Protein AF-A0A9D3YI93-F1 (afdb_monomer_lite)

Organism: Dreissena polymorpha (NCBI:txid45954)

pLDDT: mean 70.31, std 13.24, range [41.09, 94.44]

Foldseek 3Di:
DAFPVLVVLVCCLVPCCDVVNVHDPVDADAEEAEEEQPRDQLLRCDPVSQVSCVVRHVFYEYEYEEDDDPHPNQVSRGPYYHYHYNDPPCVVVVVVVVVVSVVVD

InterPro domains:
  IPR002035 von Willebrand factor, type A [PS50234] (1-102)
  IPR036465 von Willebrand factor A-like domain superfamily [SSF53300] (4-71)

Secondary structure (DSSP, 8-state):
---HHHHHHHHIIIIISSGGGT--TTS-EEEEEEEESSSS-GGGS-HHHHHHHHTTEEEEEEEEESS----TTTTTS-SEEEEE-S-TTHHHHHHHHHHHHHT--

Sequence (105 aa):
MGSDATMAIEYLVHNTFTPSRGDRSQFINTVVIITDSDSAPLSRIMFLDHAVLASKSRDVLVVSVGPSMGSNAIEELGDSVVHINNSPNLSSDLAAQILAFLKHC

Radius of gyration: 14.06 Å; chains: 1; bounding box: 37×24×34 Å

Structure (mmCIF, N/CA/C/O backbone):
data_AF-A0A9D3YI93-F1
#
_entry.id   AF-A0A9D3YI93-F1
#
loop_
_atom_site.group_PDB
_atom_site.id
_atom_site.type_symbol
_atom_site.label_atom_id
_atom_site.label_alt_id
_atom_site.label_comp_id
_atom_site.label_asym_id
_atom_site.label_entity_id
_atom_site.label_seq_id
_atom_site.pdbx_PDB_ins_code
_atom_site.Cartn_x
_atom_site.Cartn_y
_atom_site.Cartn_z
_atom_site.occupancy
_atom_site.B_iso_or_equiv
_atom_site.auth_seq_id
_atom_site.auth_comp_id
_atom_site.auth_asym_id
_atom_site.auth_atom_id
_atom_site.pdbx_PDB_model_num
ATOM 1 N N . MET A 1 1 ? -7.874 7.503 -17.908 1.00 41.09 1 MET A N 1
ATOM 2 C CA . MET A 1 1 ? -7.430 6.123 -17.632 1.00 41.09 1 MET A CA 1
ATOM 3 C C . MET A 1 1 ? -6.438 6.199 -16.488 1.00 41.09 1 MET A C 1
ATOM 5 O O . MET A 1 1 ? -5.362 6.753 -16.702 1.00 41.09 1 MET A O 1
ATOM 9 N N . GLY A 1 2 ? -6.865 5.815 -15.280 1.00 47.22 2 GLY A N 1
ATOM 10 C CA . GLY A 1 2 ? -5.988 5.715 -14.108 1.00 47.22 2 GLY A CA 1
ATOM 11 C C . GLY A 1 2 ? -4.939 4.629 -14.330 1.00 47.22 2 GLY A C 1
ATOM 12 O O . GLY A 1 2 ? -5.159 3.732 -15.141 1.00 47.22 2 GLY A O 1
ATOM 13 N N . SER A 1 3 ? -3.776 4.767 -13.704 1.00 57.38 3 SER A N 1
ATOM 14 C CA . SER A 1 3 ? -2.773 3.701 -13.676 1.00 57.38 3 SER A CA 1
ATOM 15 C C . SER A 1 3 ? -3.267 2.547 -12.800 1.00 57.38 3 SER A C 1
ATOM 17 O O . SER A 1 3 ? -4.063 2.756 -11.882 1.00 57.38 3 SER A O 1
ATOM 19 N N . ASP A 1 4 ? -2.768 1.337 -13.055 1.00 71.12 4 ASP A N 1
ATOM 20 C CA . ASP A 1 4 ? -3.133 0.129 -12.297 1.00 71.12 4 ASP A CA 1
ATOM 21 C C . ASP A 1 4 ? -2.892 0.286 -10.781 1.00 71.12 4 ASP A C 1
ATOM 23 O O . ASP A 1 4 ? -3.624 -0.271 -9.963 1.00 71.12 4 ASP A O 1
ATOM 27 N N . ALA A 1 5 ? -1.926 1.124 -10.389 1.00 69.75 5 ALA A N 1
ATOM 28 C CA . ALA A 1 5 ? -1.641 1.436 -8.992 1.00 69.75 5 ALA A CA 1
ATOM 29 C C . ALA A 1 5 ? -2.747 2.256 -8.296 1.00 69.75 5 ALA A C 1
ATOM 31 O O . ALA A 1 5 ? -3.094 1.958 -7.154 1.00 69.75 5 ALA A O 1
ATOM 32 N N . THR A 1 6 ? -3.355 3.235 -8.976 1.00 71.94 6 THR A N 1
ATOM 33 C CA . THR A 1 6 ? -4.498 3.995 -8.430 1.00 71.94 6 THR A CA 1
ATOM 34 C C . THR A 1 6 ? -5.684 3.068 -8.174 1.00 71.94 6 THR A C 1
ATOM 36 O O . THR A 1 6 ? -6.294 3.114 -7.109 1.00 71.94 6 THR A O 1
ATOM 39 N N . MET A 1 7 ? -5.960 2.139 -9.097 1.00 76.12 7 MET A N 1
ATOM 40 C CA . MET A 1 7 ? -7.023 1.146 -8.907 1.00 76.12 7 MET A CA 1
ATOM 41 C C . MET A 1 7 ? -6.756 0.224 -7.712 1.00 76.12 7 MET A C 1
ATOM 43 O O . MET A 1 7 ? -7.686 -0.123 -6.982 1.00 76.12 7 MET A O 1
ATOM 47 N N . ALA A 1 8 ? -5.500 -0.167 -7.482 1.00 78.75 8 ALA A N 1
ATOM 48 C CA . ALA A 1 8 ? -5.131 -0.965 -6.316 1.00 78.75 8 ALA A CA 1
ATOM 49 C C . ALA A 1 8 ? -5.383 -0.207 -5.000 1.00 78.75 8 ALA A C 1
ATOM 51 O O . ALA A 1 8 ? -5.881 -0.792 -4.035 1.00 78.75 8 ALA A O 1
ATOM 52 N N . ILE A 1 9 ? -5.096 1.096 -4.970 1.00 78.38 9 ILE A N 1
ATOM 53 C CA . ILE A 1 9 ? -5.326 1.953 -3.801 1.00 78.38 9 ILE A CA 1
ATOM 54 C C . ILE A 1 9 ? -6.820 2.135 -3.524 1.00 78.38 9 ILE A C 1
ATOM 56 O O . ILE A 1 9 ? -7.267 1.926 -2.393 1.00 78.38 9 ILE A O 1
ATOM 60 N N . GLU A 1 10 ? -7.611 2.455 -4.548 1.00 79.44 10 GLU A N 1
ATOM 61 C CA . GLU A 1 10 ? -9.069 2.538 -4.419 1.00 79.44 10 GLU A CA 1
ATOM 62 C C . GLU A 1 10 ? -9.651 1.208 -3.927 1.00 79.44 10 GLU A C 1
ATOM 64 O O . GLU A 1 10 ? -10.516 1.178 -3.045 1.00 79.44 10 GLU A O 1
ATOM 69 N N . TYR A 1 11 ? -9.143 0.087 -4.444 1.00 84.44 11 TYR A N 1
ATOM 70 C CA . TYR A 1 11 ? -9.566 -1.234 -4.006 1.00 84.44 11 TYR A CA 1
ATOM 71 C C . TYR A 1 11 ? -9.253 -1.472 -2.524 1.00 84.44 11 TYR A C 1
ATOM 73 O O . TYR A 1 11 ? -10.134 -1.926 -1.790 1.00 84.44 11 TYR A O 1
ATOM 81 N N . LEU A 1 12 ? -8.049 -1.124 -2.056 1.00 85.50 12 LEU A N 1
ATOM 82 C CA . LEU A 1 12 ? -7.684 -1.232 -0.641 1.00 85.50 12 LEU A CA 1
ATOM 83 C C . LEU A 1 12 ? -8.668 -0.466 0.248 1.00 85.50 12 LEU A C 1
ATOM 85 O O . LEU A 1 12 ? -9.203 -1.024 1.205 1.00 85.50 12 LEU A O 1
ATOM 89 N N . VAL A 1 13 ? -8.956 0.787 -0.091 1.00 83.12 13 VAL A N 1
ATOM 90 C CA . VAL A 1 13 ? -9.777 1.666 0.749 1.00 83.12 13 VAL A CA 1
ATOM 91 C C . VAL A 1 13 ? -11.249 1.260 0.742 1.00 83.12 13 VAL A C 1
ATOM 93 O O . VAL A 1 13 ? -11.891 1.254 1.793 1.00 83.12 13 VAL A O 1
ATOM 96 N N . HIS A 1 14 ? -11.793 0.907 -0.421 1.00 86.25 14 HIS A N 1
ATOM 97 C CA . HIS A 1 14 ? -13.223 0.633 -0.558 1.00 86.25 14 HIS A CA 1
ATOM 98 C C . HIS A 1 14 ? -13.602 -0.826 -0.311 1.00 86.25 14 HIS A C 1
ATOM 100 O O . HIS A 1 14 ? -14.752 -1.097 0.034 1.00 86.25 14 HIS A O 1
ATOM 106 N N . ASN A 1 15 ? -12.665 -1.764 -0.469 1.00 89.06 15 ASN A N 1
ATOM 107 C CA . ASN A 1 15 ? -12.963 -3.194 -0.411 1.00 89.06 15 ASN A CA 1
ATOM 108 C C . ASN A 1 15 ? -12.141 -3.951 0.629 1.00 89.06 15 ASN A C 1
ATOM 110 O O . ASN A 1 15 ? -12.634 -4.961 1.122 1.00 89.06 15 ASN A O 1
ATOM 114 N N . THR A 1 16 ? -10.939 -3.498 0.992 1.00 89.88 16 THR A N 1
ATOM 115 C CA . THR A 1 16 ? -10.088 -4.212 1.962 1.00 89.88 16 THR A CA 1
ATOM 116 C C . THR A 1 16 ? -10.252 -3.656 3.375 1.00 89.88 16 THR A C 1
ATOM 118 O O . THR A 1 16 ? -10.581 -4.411 4.289 1.00 89.88 16 THR A O 1
ATOM 121 N N . PHE A 1 17 ? -10.117 -2.341 3.561 1.00 88.94 17 PHE A N 1
ATOM 122 C CA . PHE A 1 17 ? -10.244 -1.657 4.856 1.00 88.94 17 PHE A CA 1
ATOM 123 C C . PHE A 1 17 ? -11.706 -1.399 5.231 1.00 88.94 17 PHE A C 1
ATOM 125 O O . PHE A 1 17 ? -12.163 -0.263 5.384 1.00 88.94 17 PHE A O 1
ATOM 132 N N . THR A 1 18 ? -12.470 -2.488 5.337 1.00 90.00 18 THR A N 1
ATO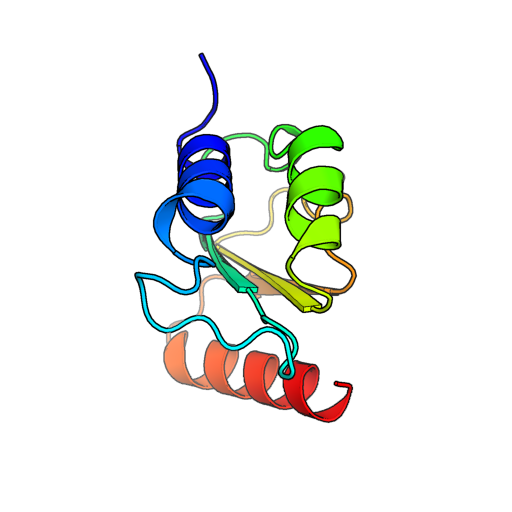M 133 C CA . THR A 1 18 ? -13.870 -2.453 5.764 1.00 90.00 18 THR A CA 1
ATOM 134 C C . THR A 1 18 ? -14.120 -3.435 6.910 1.00 90.00 18 THR A C 1
ATOM 136 O O . THR A 1 18 ? -13.574 -4.545 6.896 1.00 90.00 18 THR A O 1
ATOM 139 N N . PRO A 1 19 ? -14.998 -3.105 7.881 1.00 90.44 19 PRO A N 1
ATOM 140 C CA . PRO A 1 19 ? -15.315 -4.016 8.985 1.00 90.44 19 PRO A CA 1
ATOM 141 C C . PRO A 1 19 ? -15.825 -5.379 8.505 1.00 90.44 19 PRO A C 1
ATOM 143 O O . PRO A 1 19 ? -15.480 -6.418 9.061 1.00 90.44 19 PRO A O 1
ATOM 146 N N . SER A 1 20 ? -16.586 -5.390 7.404 1.00 94.44 20 SER A N 1
ATOM 147 C CA . SER A 1 20 ? -17.102 -6.615 6.775 1.00 94.44 20 SER A CA 1
ATOM 148 C C . SER A 1 20 ? -16.017 -7.553 6.233 1.00 94.44 20 SER A C 1
ATOM 150 O O . SER A 1 20 ? -16.289 -8.713 5.933 1.00 94.44 20 SER A O 1
ATOM 152 N N . ARG A 1 21 ? -14.785 -7.055 6.105 1.00 93.81 21 ARG A N 1
ATOM 153 C CA . ARG A 1 21 ? -13.615 -7.771 5.589 1.00 93.81 21 ARG A CA 1
ATOM 154 C C . ARG A 1 21 ? -12.552 -7.995 6.664 1.00 93.81 21 ARG A C 1
ATOM 156 O O . ARG A 1 21 ? -11.460 -8.449 6.348 1.00 93.81 21 ARG A O 1
ATOM 163 N N . GLY A 1 22 ? -12.896 -7.742 7.930 1.00 91.56 22 GLY A N 1
ATOM 164 C CA . GLY A 1 22 ? -12.027 -7.988 9.078 1.00 91.56 22 GLY A CA 1
ATOM 165 C C . GLY A 1 22 ? -11.179 -6.792 9.504 1.00 91.56 22 GLY A C 1
ATOM 166 O O . GLY A 1 22 ? -10.330 -6.956 10.381 1.00 91.56 22 GLY A O 1
ATOM 167 N N . ASP A 1 23 ? -11.411 -5.604 8.933 1.00 91.25 23 ASP A N 1
ATOM 168 C CA . ASP A 1 23 ? -10.795 -4.376 9.433 1.00 91.25 23 ASP A CA 1
ATOM 169 C C . ASP A 1 23 ? -11.248 -4.095 10.872 1.00 91.25 23 ASP A C 1
ATOM 171 O O . ASP A 1 23 ? -12.404 -4.312 11.253 1.00 91.25 23 ASP A O 1
ATOM 175 N N . ARG A 1 24 ? -10.314 -3.609 11.683 1.00 90.75 24 ARG A N 1
ATOM 176 C CA . ARG A 1 24 ? -10.514 -3.331 13.101 1.00 90.75 24 ARG A CA 1
ATOM 177 C C . ARG A 1 24 ? -10.159 -1.875 13.339 1.00 90.75 24 ARG A C 1
ATOM 179 O O . ARG A 1 24 ? -8.994 -1.560 13.531 1.00 90.75 24 ARG A O 1
ATOM 186 N N . SER A 1 25 ? -11.171 -1.016 13.439 1.00 86.25 25 SER A N 1
ATOM 187 C CA . SER A 1 25 ? -11.013 0.445 13.545 1.00 86.25 25 SER A CA 1
ATOM 188 C C . SER A 1 25 ? -10.168 0.941 14.728 1.00 86.25 25 SER A C 1
ATOM 190 O O . SER A 1 25 ? -9.783 2.103 14.756 1.00 86.25 25 SER A O 1
ATOM 192 N N . GLN A 1 26 ? -9.913 0.091 15.727 1.00 88.44 26 GLN A N 1
ATOM 193 C CA . GLN A 1 26 ? -9.028 0.385 16.863 1.00 88.44 26 GLN A CA 1
ATOM 194 C C . GLN A 1 26 ? -7.535 0.129 16.582 1.00 88.44 26 GLN A C 1
ATOM 196 O O . GLN A 1 26 ? -6.700 0.440 17.426 1.00 88.44 26 GLN A O 1
ATOM 201 N N . PHE A 1 27 ? -7.198 -0.465 15.436 1.00 85.50 27 PHE A N 1
ATOM 202 C CA . PHE A 1 27 ? -5.831 -0.685 14.981 1.00 85.50 27 PHE A CA 1
ATOM 203 C C . PHE A 1 27 ? -5.583 0.151 13.726 1.00 85.50 27 PHE A C 1
ATOM 205 O O . PHE A 1 27 ? -6.457 0.292 12.876 1.00 85.50 27 PHE A O 1
ATOM 212 N N . ILE A 1 28 ? -4.385 0.717 13.629 1.00 81.56 28 ILE A N 1
ATOM 213 C CA . ILE A 1 28 ? -3.965 1.495 12.466 1.00 81.56 28 ILE A CA 1
ATOM 214 C C . ILE A 1 28 ? -3.714 0.529 11.305 1.00 81.56 28 ILE A C 1
ATOM 216 O O . ILE A 1 28 ? -3.064 -0.501 11.490 1.00 81.56 28 ILE A O 1
ATOM 220 N N . ASN A 1 29 ? -4.224 0.859 10.116 1.00 85.38 29 ASN A N 1
ATOM 221 C CA . ASN A 1 29 ? -3.838 0.147 8.904 1.00 85.38 29 ASN A CA 1
ATOM 222 C C . ASN A 1 29 ? -2.467 0.634 8.430 1.00 85.38 29 ASN A C 1
ATOM 224 O O . ASN A 1 29 ? -2.160 1.826 8.505 1.00 85.38 29 ASN A O 1
ATOM 228 N N . THR A 1 30 ? -1.683 -0.304 7.910 1.00 80.44 30 THR A N 1
ATOM 229 C CA . THR A 1 30 ? -0.393 -0.056 7.267 1.00 80.44 30 THR A CA 1
ATOM 230 C C . THR A 1 30 ? -0.457 -0.612 5.853 1.00 80.44 30 THR A C 1
ATOM 232 O O . THR A 1 30 ? -0.963 -1.717 5.636 1.00 80.44 30 THR A O 1
ATOM 235 N N . VAL A 1 31 ? 0.063 0.140 4.889 1.00 80.81 31 VAL A N 1
ATOM 236 C CA . VAL A 1 31 ? 0.090 -0.245 3.476 1.00 80.81 31 VAL A CA 1
ATOM 237 C C . VAL A 1 31 ? 1.536 -0.328 3.008 1.00 80.81 31 VAL A C 1
ATOM 239 O O . VAL A 1 31 ? 2.306 0.610 3.184 1.00 80.81 31 VAL A O 1
ATOM 242 N N . VAL A 1 32 ? 1.894 -1.449 2.381 1.00 78.62 32 VAL A N 1
ATOM 243 C CA . VAL A 1 32 ? 3.180 -1.619 1.694 1.00 78.62 32 VAL A CA 1
ATOM 244 C C . VAL A 1 32 ? 2.897 -1.819 0.209 1.00 78.62 32 VAL A C 1
ATOM 246 O O . VAL A 1 32 ? 2.257 -2.799 -0.171 1.00 78.62 32 VAL A O 1
ATOM 249 N N . ILE A 1 33 ? 3.357 -0.889 -0.624 1.00 76.94 33 ILE A N 1
ATOM 250 C CA . ILE A 1 33 ? 3.226 -0.943 -2.084 1.00 76.94 33 ILE A CA 1
ATOM 251 C C . ILE A 1 33 ? 4.581 -1.345 -2.649 1.00 76.94 33 ILE A C 1
ATOM 253 O O . ILE A 1 33 ? 5.569 -0.668 -2.393 1.00 76.94 33 ILE A O 1
ATOM 257 N N . ILE A 1 34 ? 4.635 -2.430 -3.420 1.00 76.69 34 ILE A N 1
ATOM 258 C CA . ILE A 1 34 ? 5.852 -2.866 -4.112 1.00 76.69 34 ILE A CA 1
ATOM 259 C C . ILE A 1 34 ? 5.600 -2.736 -5.610 1.00 76.69 34 ILE A C 1
ATOM 261 O O . ILE A 1 34 ? 4.649 -3.320 -6.125 1.00 76.69 34 ILE A O 1
ATOM 265 N N . THR A 1 35 ? 6.442 -1.970 -6.294 1.00 73.75 35 THR A N 1
ATOM 266 C CA . THR A 1 35 ? 6.306 -1.661 -7.721 1.00 73.75 35 THR A CA 1
ATOM 267 C C . THR A 1 35 ? 7.664 -1.699 -8.405 1.00 73.75 35 THR A C 1
ATOM 269 O O . THR A 1 35 ? 8.692 -1.492 -7.758 1.00 73.75 35 THR A O 1
ATOM 272 N N . ASP A 1 36 ? 7.691 -1.955 -9.711 1.00 71.44 36 ASP A N 1
ATOM 273 C CA . ASP A 1 36 ? 8.918 -1.752 -10.477 1.00 71.44 36 ASP A CA 1
ATOM 274 C C . ASP A 1 36 ? 9.157 -0.251 -10.757 1.00 71.44 36 ASP A C 1
ATOM 276 O O . ASP A 1 36 ? 8.298 0.597 -10.500 1.00 71.44 36 ASP A O 1
ATOM 280 N N . SER A 1 37 ? 10.360 0.094 -11.216 1.00 58.47 37 SER A N 1
ATOM 281 C CA . SER A 1 37 ? 10.768 1.473 -11.518 1.00 58.47 37 SER A CA 1
ATOM 282 C C . SER A 1 37 ? 10.249 2.023 -12.859 1.00 58.47 37 SER A C 1
ATOM 284 O O . SER A 1 37 ? 10.546 3.174 -13.174 1.00 58.47 37 SER A O 1
ATOM 286 N N . ASP A 1 38 ? 9.532 1.224 -13.659 1.00 56.12 38 ASP A N 1
ATOM 287 C CA . ASP A 1 38 ? 9.204 1.522 -15.068 1.00 56.12 38 ASP A CA 1
ATOM 288 C C . ASP A 1 38 ? 7.683 1.581 -15.337 1.00 56.12 38 ASP A C 1
ATOM 290 O O . ASP A 1 38 ? 7.218 2.152 -16.327 1.00 56.12 38 ASP A O 1
ATOM 294 N N . SER A 1 39 ? 6.871 1.042 -14.425 1.00 51.06 39 SER A N 1
ATOM 295 C CA . SER A 1 39 ? 5.411 0.992 -14.517 1.00 51.06 39 SER A CA 1
ATOM 296 C C . SER A 1 39 ? 4.760 2.332 -14.168 1.00 51.06 39 SER A C 1
ATOM 298 O O . SER A 1 39 ? 4.133 2.508 -13.129 1.00 51.06 39 SER A O 1
ATOM 300 N N . ALA A 1 40 ? 4.833 3.253 -15.135 1.00 44.97 40 ALA A N 1
ATOM 301 C CA . ALA A 1 40 ? 4.106 4.521 -15.193 1.00 44.97 40 ALA A CA 1
ATOM 302 C C . ALA A 1 40 ? 4.467 5.500 -14.056 1.00 44.97 40 ALA A C 1
ATOM 304 O O . ALA A 1 40 ? 4.968 5.116 -13.003 1.00 44.97 40 ALA A O 1
ATOM 305 N N . PRO A 1 41 ? 4.290 6.815 -14.257 1.00 47.19 41 PRO A N 1
ATOM 306 C CA . PRO A 1 41 ? 4.832 7.767 -13.315 1.00 47.19 41 PRO A CA 1
ATOM 307 C C . PRO A 1 41 ? 4.083 7.608 -11.993 1.00 47.19 41 PRO A C 1
ATOM 309 O O . PRO A 1 41 ? 2.879 7.846 -11.914 1.00 47.19 41 PRO A O 1
ATOM 312 N N . LEU A 1 42 ? 4.811 7.200 -10.957 1.00 50.22 42 LEU A N 1
ATOM 313 C CA . LEU A 1 42 ? 4.334 7.154 -9.579 1.00 50.22 42 LEU A CA 1
ATOM 314 C C . LEU A 1 42 ? 3.754 8.518 -9.143 1.00 50.22 42 LEU A C 1
ATOM 316 O O . LEU A 1 42 ? 2.847 8.547 -8.329 1.00 50.22 42 LEU A O 1
ATOM 320 N N . SER A 1 43 ? 4.081 9.618 -9.837 1.00 45.84 43 SER A N 1
ATOM 321 C CA . SER A 1 43 ? 3.435 10.932 -9.691 1.00 45.84 43 SER A CA 1
ATOM 322 C C . SER A 1 43 ? 1.951 10.948 -10.074 1.00 45.84 43 SER A C 1
ATOM 324 O O . SER A 1 43 ? 1.282 11.972 -9.941 1.00 45.84 43 SER A O 1
ATOM 326 N N . ARG A 1 44 ? 1.416 9.833 -10.586 1.00 45.03 44 ARG A N 1
ATOM 327 C CA . ARG A 1 44 ? -0.004 9.642 -10.875 1.00 45.03 44 ARG A CA 1
ATOM 328 C C . ARG A 1 44 ? -0.754 8.855 -9.809 1.00 45.03 44 ARG A C 1
ATOM 330 O O . ARG A 1 44 ?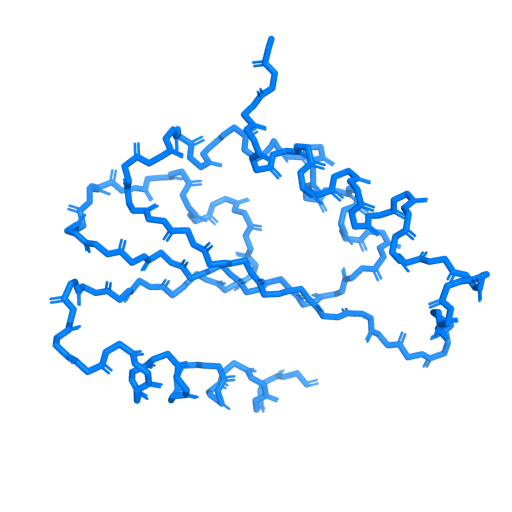 -1.977 8.821 -9.902 1.00 45.03 44 ARG A O 1
ATOM 337 N N . ILE A 1 45 ? -0.077 8.277 -8.813 1.00 53.41 45 ILE A N 1
ATOM 338 C CA . ILE A 1 45 ? -0.752 7.994 -7.545 1.00 53.41 45 ILE A CA 1
ATOM 339 C C . ILE A 1 45 ? -1.029 9.387 -6.969 1.00 53.41 45 ILE A C 1
ATOM 341 O O . ILE A 1 45 ? -0.149 10.078 -6.473 1.00 53.41 45 ILE A O 1
ATOM 345 N N . MET A 1 46 ? -2.207 9.920 -7.272 1.00 51.47 46 MET A N 1
ATOM 346 C CA . MET A 1 46 ? -2.457 11.349 -7.128 1.00 51.47 46 MET A CA 1
ATOM 347 C C . MET A 1 46 ? -2.423 11.729 -5.646 1.00 51.47 46 MET A C 1
ATOM 349 O O . MET A 1 46 ? -2.706 10.919 -4.771 1.00 51.47 46 MET A O 1
ATOM 353 N N . PHE A 1 47 ? -2.221 13.011 -5.356 1.00 51.09 47 PHE A N 1
ATOM 354 C CA . PHE A 1 47 ? -2.518 13.604 -4.045 1.00 51.09 47 PHE A CA 1
ATOM 355 C C . PHE A 1 47 ? -3.885 13.159 -3.464 1.00 51.09 47 PHE A C 1
ATOM 357 O O . PHE A 1 47 ? -4.049 13.031 -2.253 1.00 51.09 47 PHE A O 1
ATOM 364 N N . LEU A 1 48 ? -4.862 12.880 -4.339 1.00 51.22 48 LEU A N 1
ATOM 365 C CA . LEU A 1 48 ? -6.163 12.299 -3.994 1.00 51.22 48 LEU A CA 1
ATOM 366 C C . LEU A 1 48 ? -6.053 10.880 -3.413 1.00 51.22 48 LEU A C 1
ATOM 368 O O . LEU A 1 48 ? -6.700 10.597 -2.409 1.00 51.22 48 LEU A O 1
ATOM 372 N N . ASP A 1 49 ? -5.202 10.026 -3.980 1.00 64.31 49 ASP A N 1
ATOM 373 C CA . ASP A 1 49 ? -4.953 8.663 -3.502 1.00 64.31 49 ASP A CA 1
ATOM 374 C C . ASP A 1 49 ? -4.277 8.697 -2.127 1.00 64.31 49 ASP A C 1
ATOM 376 O O . ASP A 1 49 ? -4.666 7.948 -1.232 1.00 64.31 49 ASP A O 1
ATOM 380 N N . HIS A 1 50 ? -3.345 9.636 -1.918 1.00 62.12 50 HIS A N 1
ATOM 381 C CA . HIS A 1 50 ? -2.721 9.862 -0.615 1.00 62.12 50 HIS A CA 1
ATOM 382 C C . HIS A 1 50 ? -3.726 10.366 0.428 1.00 62.12 50 HIS A C 1
ATOM 384 O O . HIS A 1 50 ? -3.759 9.845 1.534 1.00 62.12 50 HIS A O 1
ATOM 390 N N . ALA A 1 51 ? -4.594 11.328 0.100 1.00 63.72 51 ALA A N 1
ATOM 391 C CA . ALA A 1 51 ? -5.613 11.820 1.035 1.00 63.72 51 ALA A CA 1
ATOM 392 C C . ALA A 1 51 ? -6.633 10.730 1.419 1.00 63.72 51 ALA A C 1
ATOM 394 O O . ALA A 1 51 ? -7.049 10.627 2.576 1.00 63.72 51 ALA A O 1
ATOM 395 N N . VAL A 1 52 ? -7.022 9.895 0.453 1.00 69.62 52 VAL A N 1
ATOM 396 C CA . VAL A 1 52 ? -7.939 8.772 0.667 1.00 69.62 52 VAL A CA 1
ATOM 397 C C . VAL A 1 52 ? -7.263 7.673 1.498 1.00 69.62 52 VAL A C 1
ATOM 399 O O . VAL A 1 52 ? -7.868 7.191 2.459 1.00 69.62 52 VAL A O 1
ATOM 402 N N . LEU A 1 53 ? -5.999 7.340 1.223 1.00 73.25 53 LEU A N 1
ATOM 403 C CA . LEU A 1 53 ? -5.193 6.438 2.053 1.00 73.25 53 LEU A CA 1
ATOM 404 C C . LEU A 1 53 ? -4.978 6.987 3.459 1.00 73.25 53 LEU A C 1
ATOM 406 O O . LEU A 1 53 ? -5.220 6.259 4.413 1.00 73.25 53 LEU A O 1
ATOM 410 N N . ALA A 1 54 ? -4.620 8.262 3.603 1.00 71.19 54 ALA A N 1
ATOM 411 C CA . ALA A 1 54 ? -4.394 8.929 4.885 1.00 71.19 54 ALA A CA 1
ATOM 412 C C . ALA A 1 54 ? -5.644 8.922 5.781 1.00 71.19 54 ALA A C 1
ATOM 414 O O . ALA A 1 54 ? -5.545 8.968 7.006 1.00 71.19 54 ALA A O 1
ATOM 415 N N . SER A 1 55 ? -6.840 8.818 5.188 1.00 69.62 55 SER A N 1
ATOM 416 C CA . SER A 1 55 ? -8.093 8.669 5.939 1.00 69.62 55 SER A CA 1
ATOM 417 C C . SER A 1 55 ? -8.294 7.276 6.560 1.00 69.62 55 SER A C 1
ATOM 419 O O . SER A 1 55 ? -9.190 7.096 7.389 1.00 69.62 55 SER A O 1
ATOM 421 N N . LYS A 1 56 ? -7.492 6.280 6.159 1.00 74.25 56 LYS A N 1
ATOM 422 C CA . LYS A 1 56 ? -7.630 4.863 6.547 1.00 74.25 56 LYS A CA 1
ATOM 423 C C . LYS A 1 56 ? -6.357 4.219 7.076 1.00 74.25 56 LYS A C 1
ATOM 425 O O . LYS A 1 56 ? -6.452 3.251 7.826 1.00 74.25 56 LYS A O 1
ATOM 430 N N . SER A 1 57 ? -5.207 4.731 6.671 1.00 68.62 57 SER A N 1
ATOM 431 C CA . SER A 1 57 ? -3.868 4.220 6.916 1.00 68.62 57 SER A CA 1
ATOM 432 C C . SER A 1 57 ? -2.992 5.384 7.336 1.00 68.62 57 SER A C 1
ATOM 434 O O . SER A 1 57 ? -3.098 6.472 6.775 1.00 68.62 57 SER A O 1
ATOM 436 N N . ARG A 1 58 ? -2.137 5.156 8.328 1.00 67.94 58 ARG A N 1
ATOM 437 C CA . ARG A 1 58 ? -1.208 6.181 8.819 1.00 67.94 58 ARG A CA 1
ATOM 438 C C . ARG A 1 58 ? 0.207 5.979 8.287 1.00 67.94 58 ARG A C 1
ATOM 440 O O . ARG A 1 58 ? 0.957 6.935 8.210 1.00 67.94 58 ARG A O 1
ATOM 447 N N . ASP A 1 59 ? 0.510 4.750 7.878 1.00 73.12 59 ASP A N 1
ATOM 448 C CA . ASP A 1 59 ? 1.835 4.316 7.462 1.00 73.12 59 ASP A CA 1
ATOM 449 C C . ASP A 1 59 ? 1.741 3.746 6.043 1.00 73.12 59 ASP A C 1
ATOM 451 O 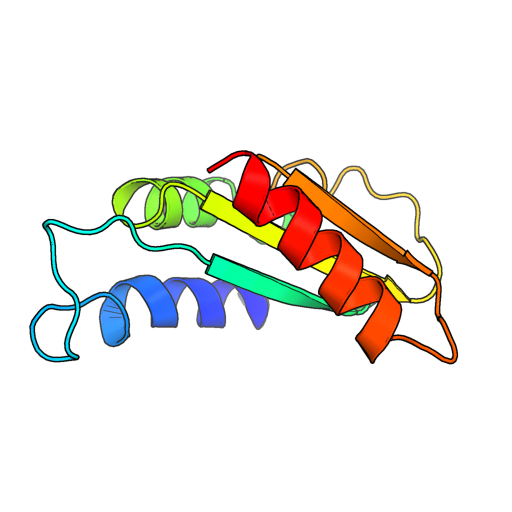O . ASP A 1 59 ? 1.147 2.684 5.827 1.00 73.12 59 ASP A O 1
ATOM 455 N N . VAL A 1 60 ? 2.283 4.469 5.060 1.00 73.19 60 VAL A N 1
ATOM 456 C CA . VAL A 1 60 ? 2.386 4.010 3.668 1.00 73.19 60 VAL A CA 1
ATOM 457 C C . VAL A 1 60 ? 3.862 3.894 3.307 1.00 73.19 60 VAL A C 1
ATOM 459 O O . VAL A 1 60 ? 4.572 4.895 3.232 1.00 73.19 60 VAL A O 1
ATOM 462 N N . LEU A 1 61 ? 4.317 2.663 3.079 1.00 74.62 61 LEU A N 1
ATOM 463 C CA . LEU A 1 61 ? 5.661 2.357 2.602 1.00 74.62 61 LEU A CA 1
ATOM 464 C C . LEU A 1 61 ? 5.598 2.035 1.110 1.00 74.62 61 LEU A C 1
ATOM 466 O O . LEU A 1 61 ? 4.980 1.044 0.713 1.00 74.62 61 LEU A O 1
ATOM 470 N N . VAL A 1 62 ? 6.272 2.834 0.287 1.00 74.88 62 VAL A N 1
ATOM 471 C CA . VAL A 1 62 ? 6.430 2.543 -1.143 1.00 74.88 62 VAL A CA 1
ATOM 472 C C . VAL A 1 62 ? 7.819 1.971 -1.382 1.00 74.88 62 VAL A C 1
ATOM 474 O O . VAL A 1 62 ? 8.826 2.608 -1.075 1.00 74.88 62 VAL A O 1
ATOM 477 N N . VAL A 1 63 ? 7.870 0.767 -1.948 1.00 75.62 63 VAL A N 1
ATOM 478 C CA . VAL A 1 63 ? 9.097 0.090 -2.354 1.00 75.62 63 VAL A CA 1
ATOM 479 C C . VAL A 1 63 ? 9.158 0.018 -3.871 1.00 75.62 63 VAL A C 1
ATOM 481 O O . VAL A 1 63 ? 8.370 -0.681 -4.506 1.00 75.62 63 VAL A O 1
ATOM 484 N N . SER A 1 64 ? 10.125 0.719 -4.452 1.00 74.25 64 SER A N 1
ATOM 485 C CA . SER A 1 64 ? 10.426 0.629 -5.879 1.00 74.25 64 SER A CA 1
ATOM 486 C C . SER A 1 64 ? 11.588 -0.335 -6.111 1.00 74.25 64 SER A C 1
ATOM 488 O O . SER A 1 64 ? 12.609 -0.240 -5.430 1.00 74.25 64 SER A O 1
ATOM 490 N N . VAL A 1 65 ? 11.439 -1.253 -7.066 1.00 75.12 65 VAL A N 1
ATOM 491 C CA . VAL A 1 65 ? 12.448 -2.255 -7.431 1.00 75.12 65 VAL A CA 1
ATOM 492 C C . VAL A 1 65 ? 12.867 -2.066 -8.885 1.00 75.12 65 VAL A C 1
ATOM 494 O O . VAL A 1 65 ? 12.034 -2.114 -9.784 1.00 75.12 65 VAL A O 1
ATOM 497 N N . GLY A 1 66 ? 14.16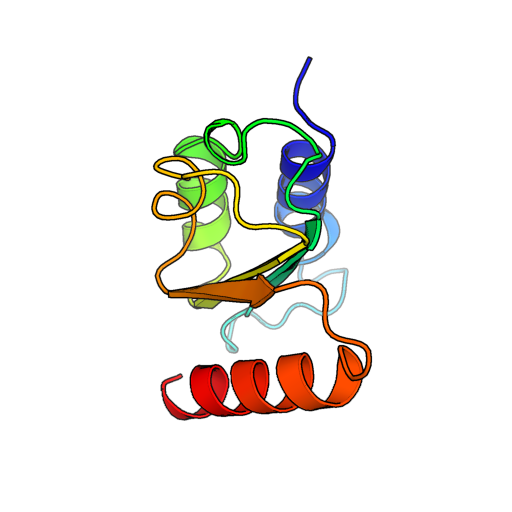0 -1.897 -9.143 1.00 70.50 66 GLY A N 1
ATOM 498 C CA . GLY A 1 66 ? 14.668 -1.768 -10.513 1.00 70.50 66 GLY A CA 1
ATOM 499 C C . GLY A 1 66 ? 15.776 -0.728 -10.646 1.00 70.50 66 GLY A C 1
ATOM 500 O O . GLY A 1 66 ? 16.268 -0.237 -9.634 1.00 70.50 66 GLY A O 1
ATOM 501 N N . PRO A 1 67 ? 16.252 -0.444 -11.868 1.00 63.31 67 PRO A N 1
ATOM 502 C CA . PRO A 1 67 ? 17.215 0.628 -12.092 1.00 63.31 67 PRO A CA 1
ATOM 503 C C . PRO A 1 67 ? 16.597 1.988 -11.737 1.00 63.31 67 PRO A C 1
ATOM 505 O O . PRO A 1 67 ? 15.488 2.302 -12.167 1.00 63.31 67 PRO A O 1
ATOM 508 N N . SER A 1 68 ? 17.320 2.807 -10.967 1.00 56.88 68 SER A N 1
ATOM 509 C CA . SER A 1 68 ? 16.845 4.128 -10.560 1.00 56.88 68 SER A CA 1
ATOM 510 C C . SER A 1 68 ? 16.615 5.033 -11.776 1.00 56.88 68 SER A C 1
ATOM 512 O O . SER A 1 68 ? 17.544 5.483 -12.446 1.00 56.88 68 SER A O 1
ATOM 514 N N . MET A 1 69 ? 15.352 5.325 -12.067 1.00 52.62 69 MET A N 1
ATOM 515 C CA . MET A 1 69 ? 14.986 6.440 -12.933 1.00 52.62 69 MET A CA 1
ATOM 516 C C . MET A 1 69 ? 14.755 7.647 -12.029 1.00 52.62 69 MET A C 1
ATOM 518 O O . MET A 1 69 ? 13.966 7.557 -11.096 1.00 52.62 69 MET A O 1
ATOM 522 N N . GLY A 1 70 ? 15.484 8.746 -12.255 1.00 55.56 70 GLY A N 1
ATOM 523 C CA . GLY A 1 70 ? 15.425 9.945 -11.408 1.00 55.56 70 GLY A CA 1
ATOM 524 C C . GLY A 1 70 ? 13.981 10.368 -11.122 1.00 55.56 70 GLY A C 1
ATOM 525 O O . GLY A 1 70 ? 13.224 10.651 -12.049 1.00 55.56 70 GLY A O 1
ATOM 526 N N . SER A 1 71 ? 13.579 10.352 -9.850 1.00 50.59 71 SER A N 1
ATOM 527 C CA . SER A 1 71 ? 12.165 10.276 -9.489 1.00 50.59 71 SER A CA 1
ATOM 528 C C . SER A 1 71 ? 11.718 11.354 -8.502 1.00 50.59 71 SER A C 1
ATOM 530 O O . SER A 1 71 ? 11.665 11.114 -7.301 1.00 50.59 71 SER A O 1
ATOM 532 N N . ASN A 1 72 ? 11.238 12.484 -9.021 1.00 49.28 72 ASN A N 1
ATOM 533 C CA . ASN A 1 72 ? 10.405 13.417 -8.241 1.00 49.28 72 ASN A CA 1
ATOM 534 C C . ASN A 1 72 ? 9.022 12.811 -7.902 1.00 49.28 72 ASN A C 1
ATOM 536 O O . ASN A 1 72 ? 8.308 13.294 -7.041 1.00 49.28 72 ASN A O 1
ATOM 540 N N . ALA A 1 73 ? 8.638 11.750 -8.613 1.00 50.56 73 ALA A N 1
ATOM 541 C CA . ALA A 1 73 ? 7.322 11.122 -8.593 1.00 50.56 73 ALA A CA 1
ATOM 542 C C . ALA A 1 73 ? 7.061 10.173 -7.410 1.00 50.56 73 ALA A C 1
ATOM 544 O O . ALA A 1 73 ? 5.909 9.950 -7.057 1.00 50.56 73 ALA A O 1
ATOM 545 N N . ILE A 1 74 ? 8.107 9.556 -6.851 1.00 52.97 74 ILE A N 1
ATOM 546 C CA . ILE A 1 74 ? 7.964 8.543 -5.791 1.00 52.97 74 ILE A CA 1
ATOM 547 C C . ILE A 1 74 ? 7.952 9.218 -4.419 1.00 52.97 74 ILE A C 1
ATOM 549 O O . ILE A 1 74 ? 7.189 8.813 -3.549 1.00 52.97 74 ILE A O 1
ATOM 553 N N . GLU A 1 75 ? 8.734 10.289 -4.262 1.00 54.56 75 GLU A N 1
ATOM 554 C CA . GLU A 1 75 ? 8.828 11.093 -3.035 1.00 54.56 75 GLU A CA 1
ATOM 555 C C . GLU A 1 75 ? 7.495 11.752 -2.631 1.00 54.56 75 GLU A C 1
ATOM 557 O O . GLU A 1 75 ? 7.312 12.082 -1.466 1.00 54.56 75 GLU A O 1
ATOM 562 N N . GLU A 1 76 ? 6.541 11.898 -3.557 1.00 53.34 76 GLU A N 1
ATOM 563 C CA . GLU A 1 76 ? 5.232 12.518 -3.297 1.00 53.34 76 GLU A CA 1
ATOM 564 C C . GLU A 1 76 ? 4.175 11.555 -2.709 1.00 53.34 76 GLU A C 1
ATOM 566 O O . GLU A 1 76 ? 3.084 11.998 -2.350 1.00 53.34 76 GLU A O 1
ATOM 571 N N . LEU A 1 77 ? 4.461 10.249 -2.607 1.00 52.53 77 LEU A N 1
ATOM 572 C CA . LEU A 1 77 ? 3.445 9.218 -2.332 1.00 52.53 77 LEU A CA 1
ATOM 573 C C . LEU A 1 77 ? 3.414 8.638 -0.930 1.00 52.53 77 LEU A C 1
ATOM 575 O O . LEU A 1 77 ? 2.451 7.954 -0.575 1.00 52.53 77 LEU A O 1
ATOM 579 N N . GLY A 1 78 ? 4.468 8.838 -0.157 1.00 53.75 78 GLY A N 1
ATOM 580 C CA . GLY A 1 78 ? 4.555 8.237 1.158 1.00 53.75 78 GLY A CA 1
ATOM 581 C C . GLY A 1 78 ? 5.465 9.023 2.070 1.00 53.75 78 GLY A C 1
ATOM 582 O O . GLY A 1 78 ? 6.449 9.614 1.633 1.00 53.75 78 GLY A O 1
ATOM 583 N N . ASP A 1 79 ? 5.167 8.933 3.362 1.00 57.25 79 ASP A N 1
ATOM 584 C CA . ASP A 1 79 ? 6.050 9.401 4.428 1.00 57.25 79 ASP A CA 1
ATOM 585 C C . ASP A 1 79 ? 7.406 8.666 4.410 1.00 57.25 79 ASP A C 1
ATOM 587 O O . ASP A 1 79 ? 8.373 9.104 5.034 1.00 57.25 79 ASP A O 1
ATOM 591 N N . SER A 1 80 ? 7.509 7.529 3.707 1.00 64.62 80 SER A N 1
ATOM 592 C CA . SER A 1 80 ? 8.757 6.791 3.504 1.00 64.62 80 SER A CA 1
ATOM 593 C C . SER A 1 80 ? 8.791 6.070 2.156 1.00 64.62 80 SER A C 1
ATOM 595 O O . SER A 1 80 ? 7.998 5.168 1.876 1.00 64.62 80 SER A O 1
ATOM 597 N N . VAL A 1 81 ? 9.774 6.438 1.337 1.00 67.50 81 VAL A N 1
ATOM 598 C CA . VAL A 1 81 ? 10.084 5.792 0.061 1.00 67.50 81 VAL A CA 1
ATOM 599 C C . VAL A 1 81 ? 11.372 5.001 0.201 1.00 67.50 81 VAL A C 1
ATOM 601 O O . VAL A 1 81 ? 12.399 5.535 0.617 1.00 67.50 81 VAL A O 1
ATOM 604 N N . VAL A 1 82 ? 11.335 3.733 -0.199 1.00 71.62 82 VAL A N 1
ATOM 605 C CA . VAL A 1 82 ? 12.512 2.870 -0.271 1.00 71.62 82 VAL A CA 1
ATOM 606 C C . VAL A 1 82 ? 12.738 2.463 -1.717 1.00 71.62 82 VAL A C 1
ATOM 608 O O . VAL A 1 82 ? 11.854 1.922 -2.378 1.00 71.62 82 VAL A O 1
ATOM 611 N N . HIS A 1 83 ? 13.956 2.671 -2.205 1.00 72.50 83 HIS A N 1
ATOM 612 C CA . HIS A 1 83 ? 14.366 2.179 -3.511 1.00 72.50 83 HIS A CA 1
ATOM 613 C C . HIS A 1 83 ? 15.336 1.006 -3.355 1.00 72.50 83 HIS A C 1
ATOM 615 O O . HIS A 1 83 ? 16.345 1.107 -2.655 1.00 72.50 83 HIS A O 1
ATOM 621 N N . ILE A 1 84 ? 15.029 -0.109 -4.014 1.00 71.94 84 ILE A N 1
ATOM 622 C CA . ILE A 1 84 ? 15.873 -1.299 -4.083 1.00 71.94 84 ILE A CA 1
ATOM 623 C C . ILE A 1 84 ? 16.380 -1.417 -5.518 1.00 71.94 84 ILE A C 1
ATOM 625 O O . ILE A 1 84 ? 15.658 -1.835 -6.426 1.00 71.94 84 ILE 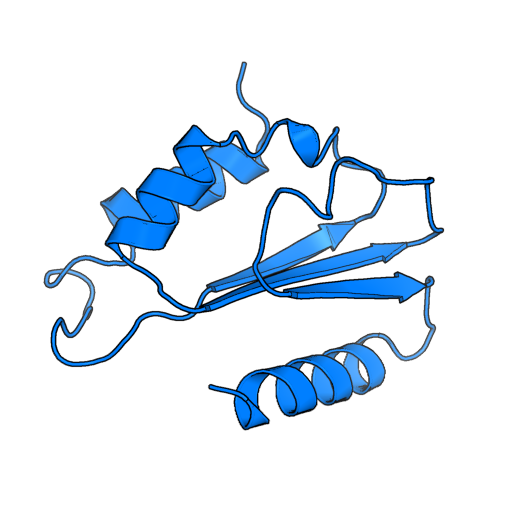A O 1
ATOM 629 N N . ASN A 1 85 ? 17.650 -1.065 -5.716 1.00 70.44 85 ASN A N 1
ATOM 630 C CA . ASN A 1 85 ? 18.317 -1.279 -6.995 1.00 70.44 85 ASN A CA 1
ATOM 631 C C . ASN A 1 85 ? 18.353 -2.774 -7.297 1.00 70.44 85 ASN A C 1
ATOM 633 O O . ASN A 1 85 ? 18.746 -3.541 -6.423 1.00 70.44 85 ASN A O 1
ATOM 637 N N . ASN A 1 86 ? 17.972 -3.138 -8.525 1.00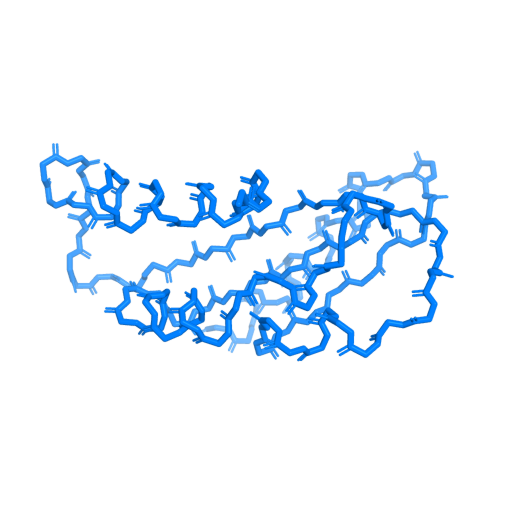 66.19 86 ASN A N 1
ATOM 638 C CA . ASN A 1 86 ? 17.887 -4.494 -9.081 1.00 66.19 86 ASN A CA 1
ATOM 639 C C . ASN A 1 86 ? 18.871 -5.496 -8.426 1.00 66.19 86 ASN A C 1
ATOM 641 O O . ASN A 1 86 ? 20.000 -5.678 -8.888 1.00 66.19 86 ASN A O 1
ATOM 645 N N . SER A 1 87 ? 18.448 -6.091 -7.305 1.00 65.69 87 SER A N 1
ATOM 646 C CA . SER A 1 87 ? 19.309 -6.864 -6.408 1.00 65.69 87 SER A CA 1
ATOM 647 C C . SER A 1 87 ? 19.056 -8.350 -6.623 1.00 65.69 87 SER A C 1
ATOM 649 O O . SER A 1 87 ? 17.896 -8.773 -6.609 1.00 65.69 87 SER A O 1
ATOM 651 N N . PRO A 1 88 ? 20.107 -9.183 -6.753 1.00 69.75 88 PRO A N 1
ATOM 652 C CA . PRO A 1 88 ? 19.942 -10.634 -6.784 1.00 69.75 88 PRO A CA 1
ATOM 653 C C . PRO A 1 88 ? 19.359 -11.186 -5.470 1.00 69.75 88 PRO A C 1
ATOM 655 O O . PRO A 1 88 ? 18.911 -12.328 -5.445 1.00 69.75 88 PRO A O 1
ATOM 658 N N . ASN A 1 89 ? 19.328 -10.382 -4.398 1.00 75.25 89 ASN A N 1
ATOM 659 C CA . ASN A 1 89 ? 18.817 -10.743 -3.078 1.00 75.25 89 ASN A CA 1
ATOM 660 C C . ASN A 1 89 ? 17.624 -9.865 -2.655 1.00 75.25 89 ASN A C 1
ATOM 662 O O . ASN A 1 89 ? 17.522 -9.450 -1.500 1.00 75.25 89 ASN A O 1
ATOM 666 N N . LEU A 1 90 ? 16.693 -9.602 -3.581 1.00 75.81 90 LEU A N 1
ATOM 667 C CA . LEU A 1 90 ? 15.504 -8.771 -3.339 1.00 75.81 90 LEU A CA 1
ATOM 668 C C . LEU A 1 90 ? 14.785 -9.103 -2.021 1.00 75.81 90 LEU A C 1
ATOM 670 O O . LEU A 1 90 ? 14.373 -8.199 -1.304 1.00 75.81 90 LEU A O 1
ATOM 674 N N . SER A 1 91 ? 14.657 -10.386 -1.671 1.00 77.44 91 SER A N 1
ATOM 675 C CA . SER A 1 91 ? 13.963 -10.805 -0.452 1.00 77.44 91 SER A CA 1
ATOM 676 C C . SER A 1 91 ? 14.647 -10.339 0.835 1.00 77.44 91 SER A C 1
ATOM 678 O O . SER A 1 91 ? 13.953 -9.920 1.760 1.00 77.44 91 SER A O 1
ATOM 680 N N . SER A 1 92 ? 15.981 -10.404 0.927 1.00 80.62 92 SER A N 1
ATOM 681 C CA . SER A 1 92 ? 16.694 -9.953 2.131 1.00 80.62 92 SER A CA 1
ATOM 682 C C . SER A 1 92 ? 16.712 -8.436 2.234 1.00 80.62 92 SER A C 1
ATOM 684 O O . SER A 1 92 ? 16.530 -7.896 3.324 1.00 80.62 92 SER A O 1
ATOM 686 N N . ASP A 1 93 ? 16.877 -7.757 1.102 1.00 80.12 93 ASP A N 1
ATOM 687 C CA . ASP A 1 93 ? 16.965 -6.299 1.059 1.00 80.12 93 ASP A CA 1
ATOM 688 C C . ASP A 1 93 ? 15.602 -5.671 1.371 1.00 80.12 93 ASP A C 1
ATOM 690 O O . ASP A 1 93 ? 15.505 -4.770 2.204 1.00 80.12 93 ASP A O 1
ATOM 694 N N . LEU A 1 94 ? 14.526 -6.220 0.798 1.00 78.56 94 LEU A N 1
ATOM 695 C CA . LEU A 1 94 ? 13.154 -5.830 1.116 1.00 78.56 94 LEU A CA 1
ATOM 696 C C . LEU A 1 94 ? 12.828 -6.075 2.592 1.00 78.56 94 LEU A C 1
ATOM 698 O O . LEU A 1 94 ? 12.291 -5.191 3.256 1.00 78.56 94 LEU A O 1
ATOM 702 N N . ALA A 1 95 ? 13.168 -7.253 3.124 1.00 81.38 95 ALA A N 1
ATOM 703 C CA . ALA A 1 95 ? 12.892 -7.585 4.518 1.00 81.38 95 ALA A CA 1
ATOM 704 C C . ALA A 1 95 ? 13.603 -6.631 5.488 1.00 81.38 95 ALA A C 1
ATOM 706 O O . ALA A 1 95 ? 12.989 -6.171 6.451 1.00 81.38 95 ALA A O 1
ATOM 707 N N . ALA A 1 96 ? 14.870 -6.297 5.227 1.00 80.56 96 ALA A N 1
ATOM 708 C CA . ALA A 1 96 ? 15.629 -5.358 6.047 1.00 80.56 96 ALA A CA 1
ATOM 709 C C . ALA A 1 96 ? 14.993 -3.960 6.059 1.00 80.56 96 ALA A C 1
ATOM 711 O O . ALA A 1 96 ? 14.889 -3.343 7.120 1.00 80.56 96 ALA A O 1
ATOM 712 N N . GLN A 1 97 ? 14.523 -3.490 4.903 1.00 74.94 97 GLN A N 1
ATOM 713 C CA . GLN A 1 97 ? 13.907 -2.172 4.764 1.00 74.94 97 GLN A CA 1
ATOM 714 C C . GLN A 1 97 ? 12.520 -2.100 5.413 1.00 74.94 97 GLN A C 1
ATOM 716 O O . GLN A 1 97 ? 12.238 -1.157 6.150 1.00 74.94 97 GLN A O 1
ATOM 721 N N . ILE A 1 98 ? 11.679 -3.125 5.231 1.00 76.94 98 ILE A N 1
ATOM 722 C CA . ILE A 1 98 ? 10.386 -3.226 5.928 1.00 76.94 98 ILE A CA 1
ATOM 723 C C . ILE A 1 98 ? 10.608 -3.252 7.445 1.00 76.94 98 ILE A C 1
ATOM 725 O O . ILE A 1 98 ? 9.933 -2.539 8.183 1.00 76.94 98 ILE A O 1
ATOM 729 N N . LEU A 1 99 ? 11.578 -4.035 7.928 1.00 81.00 99 LEU A N 1
ATOM 730 C CA . LEU A 1 99 ? 11.910 -4.092 9.354 1.00 81.00 99 LEU A CA 1
ATOM 731 C C . LEU A 1 99 ? 12.417 -2.755 9.898 1.00 81.00 99 LEU A C 1
ATOM 733 O O . LEU A 1 99 ? 12.160 -2.450 11.060 1.00 81.00 99 LEU A O 1
ATOM 737 N N . ALA A 1 100 ? 13.161 -1.979 9.109 1.00 77.69 100 ALA A N 1
ATOM 738 C CA . ALA A 1 100 ? 13.597 -0.645 9.503 1.00 77.69 100 ALA A CA 1
ATOM 739 C C . ALA A 1 100 ? 12.403 0.313 9.614 1.00 77.69 100 ALA A C 1
ATOM 741 O O . ALA A 1 100 ? 12.261 0.972 10.638 1.00 77.69 100 ALA A O 1
ATOM 742 N N . PHE A 1 101 ? 11.511 0.317 8.620 1.00 73.38 101 PHE A N 1
ATOM 743 C CA . PHE A 1 101 ? 10.293 1.130 8.618 1.00 73.38 101 PHE A CA 1
ATOM 744 C C . PHE A 1 101 ? 9.392 0.828 9.824 1.00 73.38 101 PHE A C 1
ATOM 746 O O . PHE A 1 101 ? 9.066 1.725 10.594 1.00 73.38 101 PHE A O 1
ATOM 753 N N . LEU A 1 102 ? 9.086 -0.451 10.067 1.00 72.12 102 LEU A N 1
ATOM 754 C CA . LEU A 1 102 ? 8.201 -0.873 11.161 1.00 72.12 102 LEU A CA 1
ATOM 755 C C . LEU A 1 102 ? 8.741 -0.568 12.567 1.00 72.12 102 LEU A C 1
ATOM 757 O O . LEU A 1 102 ? 7.977 -0.607 13.523 1.00 72.12 102 LEU A O 1
ATOM 761 N N . LYS A 1 103 ? 10.041 -0.288 12.729 1.00 77.69 103 LYS A N 1
ATOM 762 C CA . LYS A 1 103 ? 10.610 0.141 14.022 1.00 77.69 103 LYS A CA 1
ATOM 763 C C . LYS A 1 103 ? 10.311 1.602 14.358 1.00 77.69 103 LYS A C 1
ATOM 765 O O . LYS A 1 103 ? 10.571 2.012 15.488 1.00 77.69 103 LYS A O 1
ATOM 770 N N . HIS A 1 104 ? 9.849 2.379 13.384 1.00 66.81 104 HIS A N 1
ATOM 771 C CA . HIS A 1 104 ? 9.524 3.794 13.536 1.00 66.81 104 HIS A CA 1
ATOM 772 C C . HIS A 1 104 ? 8.010 4.061 13.623 1.00 66.81 104 HIS A C 1
ATOM 774 O O . HIS A 1 104 ? 7.635 5.199 13.910 1.00 66.81 104 HIS A O 1
ATOM 780 N N . CYS A 1 105 ? 7.182 3.028 13.427 1.00 60.19 105 CYS A N 1
ATOM 781 C CA . CYS A 1 105 ? 5.736 3.018 13.674 1.00 60.19 105 CYS A CA 1
ATOM 782 C C . CYS A 1 105 ? 5.425 2.694 15.147 1.00 60.19 105 CYS A C 1
ATOM 784 O O . CYS A 1 105 ? 4.464 3.285 15.693 1.00 60.19 105 CYS A O 1
#